Protein AF-Q82WY8-F1 (afdb_monomer)

Organism: Nitrosomonas europaea (strain ATCC 19718 / CIP 103999 / KCTC 2705 / NBRC 14298) (NCBI:txid228410)

pLDDT: mean 82.31, std 20.89, range [36.66, 98.38]

Structure (mmCIF, N/CA/C/O backbone):
data_AF-Q82WY8-F1
#
_entry.id   AF-Q82WY8-F1
#
loop_
_atom_site.group_PDB
_atom_site.id
_atom_site.type_symbol
_atom_site.label_atom_id
_atom_site.label_alt_id
_atom_site.label_comp_id
_atom_site.label_asym_id
_atom_site.label_entity_id
_atom_site.label_seq_id
_atom_site.pdbx_PDB_ins_code
_atom_site.Cartn_x
_atom_site.Cartn_y
_atom_site.Cartn_z
_atom_site.occupancy
_atom_site.B_iso_or_equiv
_atom_site.auth_seq_id
_atom_site.auth_comp_id
_atom_site.auth_asym_id
_atom_site.auth_atom_id
_atom_site.pdbx_PDB_model_num
ATOM 1 N N . MET A 1 1 ? -60.222 49.769 10.802 1.00 36.66 1 MET A N 1
ATOM 2 C CA . MET A 1 1 ? -59.817 48.383 10.486 1.00 36.66 1 MET A CA 1
ATOM 3 C C . MET A 1 1 ? -58.418 48.416 9.882 1.00 36.66 1 MET A C 1
ATOM 5 O O . MET A 1 1 ? -58.238 49.239 9.005 1.00 36.66 1 MET A O 1
ATOM 9 N N . ASN A 1 2 ? -57.367 47.676 10.242 1.00 37.03 2 ASN A N 1
ATOM 10 C CA . ASN A 1 2 ? -57.023 46.749 11.325 1.00 37.03 2 ASN A CA 1
ATOM 11 C C . ASN A 1 2 ? -55.487 46.842 11.492 1.00 37.03 2 ASN A C 1
ATOM 13 O O . ASN A 1 2 ? -54.780 47.082 10.517 1.00 37.03 2 ASN A O 1
ATOM 17 N N . LYS A 1 3 ? -54.980 46.670 12.716 1.00 47.91 3 LYS A N 1
ATOM 18 C CA . LYS A 1 3 ? -53.550 46.698 13.085 1.00 47.91 3 LYS A CA 1
ATOM 19 C C . LYS A 1 3 ? -53.101 45.285 13.510 1.00 47.91 3 LYS A C 1
ATOM 21 O O . LYS A 1 3 ? -53.970 44.542 13.967 1.00 47.91 3 LYS A O 1
ATOM 26 N N . LYS A 1 4 ? -51.771 45.035 13.495 1.00 41.03 4 LYS A N 1
ATOM 27 C CA . LYS A 1 4 ? -50.932 43.951 14.114 1.00 41.03 4 LYS A CA 1
ATOM 28 C C . LYS A 1 4 ? -50.216 43.086 13.051 1.00 41.03 4 LYS A C 1
ATOM 30 O O . LYS A 1 4 ? -50.887 42.494 12.223 1.00 41.03 4 LYS A O 1
ATOM 35 N N . LEU A 1 5 ? -48.897 43.190 12.836 1.00 47.91 5 LEU A N 1
ATOM 36 C CA . LEU A 1 5 ? -47.709 42.746 13.608 1.00 47.91 5 LEU A CA 1
ATOM 37 C C . LEU A 1 5 ? -47.528 41.220 13.775 1.00 47.91 5 LEU A C 1
ATOM 39 O O . LEU A 1 5 ? -48.286 40.588 14.498 1.00 47.91 5 LEU A O 1
ATOM 43 N N . ILE A 1 6 ? -46.393 40.765 13.217 1.00 49.66 6 ILE A N 1
ATOM 44 C CA . ILE A 1 6 ? -45.433 39.736 13.675 1.00 49.66 6 ILE A CA 1
ATOM 45 C C . ILE A 1 6 ? -45.837 38.257 13.572 1.00 49.66 6 ILE A C 1
ATOM 47 O O . ILE A 1 6 ? -46.787 37.795 14.188 1.00 49.66 6 ILE A O 1
ATOM 51 N N . GLY A 1 7 ? -44.968 37.500 12.890 1.00 43.56 7 GLY A N 1
ATOM 52 C CA . GLY A 1 7 ? -44.880 36.044 12.962 1.00 43.56 7 GLY A CA 1
ATOM 53 C C . GLY A 1 7 ? -43.651 35.506 12.224 1.00 43.56 7 GLY A C 1
ATOM 54 O O . GLY A 1 7 ? -43.770 34.991 11.120 1.00 43.56 7 GLY A O 1
ATOM 55 N N . ILE A 1 8 ? -42.468 35.660 12.826 1.00 51.47 8 ILE A N 1
ATOM 56 C CA . ILE A 1 8 ? -41.242 34.921 12.482 1.00 51.47 8 ILE A CA 1
ATOM 57 C C . ILE A 1 8 ? -41.476 33.441 12.798 1.00 51.47 8 ILE A C 1
ATOM 59 O O . ILE A 1 8 ? -41.779 33.134 13.947 1.00 51.47 8 ILE A O 1
ATOM 63 N N . VAL A 1 9 ? -41.229 32.532 11.848 1.00 49.81 9 VAL A N 1
ATOM 64 C CA . VAL A 1 9 ? -40.724 31.189 12.178 1.00 49.81 9 VAL A CA 1
ATOM 65 C C . VAL A 1 9 ? -39.590 30.824 11.227 1.00 49.81 9 VAL A C 1
ATOM 67 O O . VAL A 1 9 ? -39.762 30.542 10.045 1.00 49.81 9 VAL A O 1
ATOM 70 N N . LEU A 1 10 ? -38.412 30.872 11.833 1.00 49.69 10 LEU A N 1
ATOM 71 C CA . LEU A 1 10 ? -37.147 30.274 11.460 1.00 49.69 10 LEU A CA 1
ATOM 72 C C . LEU A 1 10 ? -37.341 28.770 11.172 1.00 49.69 10 LEU A C 1
ATOM 74 O O . LEU A 1 10 ? -37.714 28.021 12.070 1.00 49.69 10 LEU A O 1
ATOM 78 N N . ALA A 1 11 ? -37.027 28.311 9.963 1.00 48.41 11 ALA A N 1
ATOM 79 C CA . ALA A 1 11 ? -36.732 26.900 9.712 1.00 48.41 11 ALA A CA 1
ATOM 80 C C . ALA A 1 11 ? -35.344 26.800 9.071 1.00 48.41 11 ALA A C 1
ATOM 82 O O . ALA A 1 11 ? -35.170 26.522 7.888 1.00 48.41 11 ALA A O 1
ATOM 83 N N . LEU A 1 12 ? -34.345 27.099 9.902 1.00 51.53 12 LEU A N 1
ATOM 84 C CA . LEU A 1 12 ? -32.956 26.716 9.698 1.00 51.53 12 LEU A CA 1
ATOM 85 C C . LEU A 1 12 ? -32.875 25.187 9.762 1.00 51.53 12 LEU A C 1
ATOM 87 O O . LEU A 1 12 ? -32.827 24.601 10.838 1.00 51.53 12 LEU A O 1
ATOM 91 N N . ALA A 1 13 ? -32.847 24.551 8.600 1.00 51.22 13 ALA A N 1
ATOM 92 C CA . ALA A 1 13 ? -32.371 23.186 8.453 1.00 51.22 13 ALA A CA 1
ATOM 93 C C . ALA A 1 13 ? -31.461 23.143 7.226 1.00 51.22 13 ALA A C 1
ATOM 95 O O . ALA A 1 13 ? -31.811 22.604 6.180 1.00 51.22 13 ALA A O 1
ATOM 96 N N . PHE A 1 14 ? -30.287 23.768 7.345 1.00 52.16 14 PHE A N 1
ATOM 97 C CA . PHE A 1 14 ? -29.186 23.410 6.462 1.00 52.16 14 PHE A CA 1
ATOM 98 C C . PHE A 1 14 ? -28.791 21.973 6.819 1.00 52.16 14 PHE A C 1
ATOM 100 O O . PHE A 1 14 ? -28.410 21.733 7.969 1.00 52.16 14 PHE A O 1
ATOM 107 N N . PRO A 1 15 ? -28.885 21.004 5.894 1.00 48.06 15 PRO A N 1
ATOM 108 C CA . PRO A 1 15 ? -28.266 19.715 6.122 1.00 48.06 15 PRO A CA 1
ATOM 109 C C . PRO A 1 15 ? -26.769 19.965 6.306 1.00 48.06 15 PRO A C 1
ATOM 111 O O . PRO A 1 15 ? -26.110 20.524 5.427 1.00 48.06 15 PRO A O 1
ATOM 114 N N . LEU A 1 16 ? -26.232 19.569 7.462 1.00 46.34 16 LEU A N 1
ATOM 115 C CA . LEU A 1 16 ? -24.799 19.369 7.615 1.00 46.34 16 LEU A CA 1
ATOM 116 C C . LEU A 1 16 ? -24.421 18.267 6.628 1.00 46.34 16 LEU A C 1
ATOM 118 O O . LEU A 1 16 ? -24.505 17.078 6.933 1.00 46.34 16 LEU A O 1
ATOM 122 N N . ALA A 1 17 ? -24.043 18.666 5.418 1.00 46.69 17 ALA A N 1
ATOM 123 C CA . ALA A 1 17 ? -23.279 17.818 4.537 1.00 46.69 17 ALA A CA 1
ATOM 124 C C . ALA A 1 17 ? -21.950 17.573 5.256 1.00 46.69 17 ALA A C 1
ATOM 126 O O . ALA A 1 17 ? -21.005 18.353 5.139 1.00 46.69 17 ALA A O 1
ATOM 127 N N . VAL A 1 18 ? -21.891 16.491 6.036 1.00 48.38 18 VAL A N 1
ATOM 128 C CA . VAL A 1 18 ? -20.631 15.826 6.346 1.00 48.38 18 VAL A CA 1
ATOM 129 C C . VAL A 1 18 ? -20.112 15.362 4.996 1.00 48.38 18 VAL A C 1
ATOM 131 O O . VAL A 1 18 ? -20.371 14.249 4.544 1.00 48.38 18 VAL A O 1
ATOM 134 N N . THR A 1 19 ? -19.411 16.256 4.308 1.00 44.50 19 THR A N 1
ATOM 135 C CA . THR A 1 19 ? -18.461 15.845 3.296 1.00 44.50 19 THR A CA 1
ATOM 136 C C . THR A 1 19 ? -17.361 15.154 4.089 1.00 44.50 19 THR A C 1
ATOM 138 O O . THR A 1 19 ? -16.378 15.742 4.529 1.00 44.50 19 THR A O 1
ATOM 141 N N . ALA A 1 20 ? -17.569 13.863 4.357 1.00 46.03 20 ALA A N 1
ATOM 142 C CA . ALA A 1 20 ? -16.447 12.960 4.445 1.00 46.03 20 ALA A CA 1
ATOM 143 C C . ALA A 1 20 ? -15.719 13.191 3.124 1.00 46.03 20 ALA A C 1
ATOM 145 O O . ALA A 1 20 ? -16.221 12.812 2.071 1.00 46.03 20 ALA A O 1
ATOM 146 N N . ASN A 1 21 ? -14.641 13.962 3.173 1.00 40.09 21 ASN A N 1
ATOM 147 C CA . ASN A 1 21 ? -13.705 14.110 2.084 1.00 40.09 21 ASN A CA 1
ATOM 148 C C . ASN A 1 21 ? -12.724 12.946 2.269 1.00 40.09 21 ASN A C 1
ATOM 150 O O . ASN A 1 21 ? -11.754 13.102 3.016 1.00 40.09 21 ASN A O 1
ATOM 154 N N . PRO A 1 22 ? -12.998 11.727 1.750 1.00 47.28 22 PRO A N 1
ATOM 155 C CA . PRO A 1 22 ? -11.991 10.684 1.741 1.00 47.28 22 PRO A CA 1
ATOM 156 C C . PRO A 1 22 ? -10.863 11.226 0.873 1.00 47.28 22 PRO A C 1
ATOM 158 O O . PRO A 1 22 ? -11.047 11.392 -0.329 1.00 47.28 22 PRO A O 1
ATOM 161 N N . GLY A 1 23 ? -9.752 11.581 1.519 1.00 44.91 23 GLY A N 1
ATOM 162 C CA . GLY A 1 23 ? -8.676 12.376 0.942 1.00 44.91 23 GLY A CA 1
ATOM 163 C C . GLY A 1 23 ? -8.405 12.068 -0.528 1.00 44.91 23 GLY A C 1
ATOM 164 O O . GLY A 1 23 ? -8.241 10.910 -0.923 1.00 44.91 23 GLY A O 1
ATOM 165 N N . GLU A 1 24 ? -8.346 13.134 -1.322 1.00 42.12 24 GLU A N 1
ATOM 166 C CA . GLU A 1 24 ? -7.864 13.163 -2.699 1.00 42.12 24 GLU A CA 1
ATOM 167 C C . GLU A 1 24 ? -6.382 12.749 -2.771 1.00 42.12 24 GLU A C 1
ATOM 169 O O . GLU A 1 24 ? -5.500 13.526 -3.105 1.00 42.12 24 GLU A O 1
ATOM 174 N N . HIS A 1 25 ? -6.085 11.481 -2.496 1.00 53.91 25 HIS A N 1
ATOM 175 C CA . HIS A 1 25 ? -4.786 10.853 -2.747 1.00 53.91 25 HIS A CA 1
ATOM 176 C C . HIS A 1 25 ? -4.817 10.033 -4.041 1.00 53.91 25 HIS A C 1
ATOM 178 O O . HIS A 1 25 ? -4.143 9.012 -4.175 1.00 53.91 25 HIS A O 1
ATO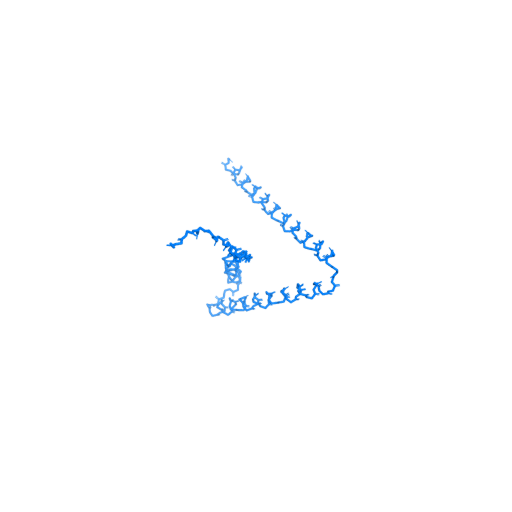M 184 N N . LYS A 1 26 ? -5.617 10.442 -5.037 1.00 53.62 26 LYS A N 1
ATOM 185 C CA . LYS A 1 26 ? -5.581 9.784 -6.355 1.00 53.62 26 LYS A CA 1
ATOM 186 C C . LYS A 1 26 ? -4.215 9.960 -7.024 1.00 53.62 26 LYS A C 1
ATOM 188 O O . LYS A 1 26 ? -3.738 9.034 -7.675 1.00 53.62 26 LYS A O 1
ATOM 193 N N . HIS A 1 27 ? -3.570 11.107 -6.809 1.00 56.78 27 HIS A N 1
ATOM 194 C CA . HIS A 1 27 ? -2.287 11.436 -7.429 1.00 56.78 27 HIS A CA 1
ATOM 195 C C . HIS A 1 27 ? -1.138 10.519 -6.972 1.00 56.78 27 HIS A C 1
ATOM 197 O O . HIS A 1 27 ? -0.309 10.116 -7.789 1.00 56.78 27 HIS A O 1
ATOM 203 N N . ASP A 1 28 ? -1.137 10.092 -5.706 1.00 67.81 28 ASP A N 1
ATOM 204 C CA . ASP A 1 28 ? -0.073 9.239 -5.158 1.00 67.81 28 ASP A CA 1
ATOM 205 C C . ASP A 1 28 ? -0.105 7.818 -5.741 1.00 67.81 28 ASP A C 1
ATOM 207 O O . ASP A 1 28 ? 0.938 7.207 -5.998 1.00 67.81 28 ASP A O 1
ATOM 211 N N . HIS A 1 29 ? -1.301 7.283 -6.000 1.00 78.69 29 HIS A N 1
ATOM 212 C CA . HIS A 1 29 ? -1.460 5.928 -6.529 1.00 78.69 29 HIS A CA 1
ATOM 213 C C . HIS A 1 29 ? -1.015 5.800 -7.990 1.00 78.69 29 HIS A C 1
ATOM 215 O O . HIS A 1 29 ? -0.478 4.756 -8.373 1.00 78.69 29 HIS A O 1
ATOM 221 N N . GLU A 1 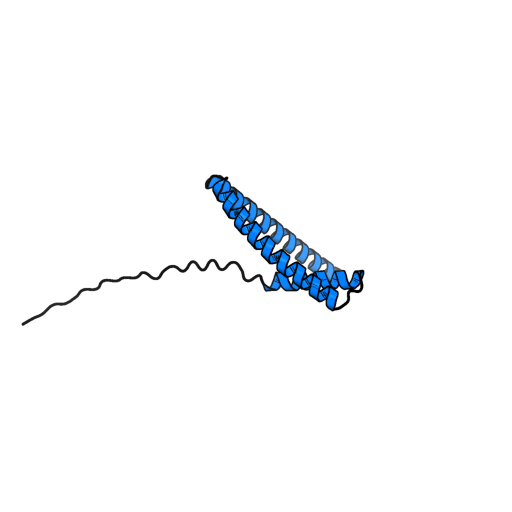30 ? -1.202 6.844 -8.799 1.00 84.12 30 GLU A N 1
ATOM 222 C CA . GLU A 1 30 ? -0.778 6.847 -10.203 1.00 84.12 30 GLU A CA 1
ATOM 223 C C . GLU A 1 30 ? 0.740 6.934 -10.326 1.00 84.12 30 GLU A C 1
ATOM 225 O O . GLU A 1 30 ? 1.354 6.110 -11.006 1.00 84.12 30 GLU A O 1
ATOM 230 N N . GLN A 1 31 ? 1.363 7.863 -9.594 1.00 88.00 31 GLN A N 1
ATOM 231 C CA . GLN A 1 31 ? 2.818 7.996 -9.593 1.00 88.00 31 GLN A CA 1
ATOM 232 C C . GLN A 1 31 ? 3.504 6.740 -9.050 1.00 88.00 31 GLN A C 1
ATOM 234 O O . GLN A 1 31 ? 4.529 6.308 -9.582 1.00 88.00 31 GLN A O 1
ATOM 239 N N . TYR A 1 32 ? 2.936 6.114 -8.015 1.00 89.50 32 TYR A N 1
ATOM 240 C CA . TYR A 1 32 ? 3.459 4.858 -7.484 1.00 89.50 32 TYR A CA 1
ATOM 241 C C . TYR A 1 32 ? 3.413 3.726 -8.522 1.00 89.50 32 TYR A C 1
ATOM 243 O O . TYR A 1 32 ? 4.396 2.996 -8.682 1.00 89.50 32 TYR A O 1
ATOM 251 N N . ARG A 1 33 ? 2.293 3.585 -9.247 1.00 92.75 33 ARG A N 1
ATOM 252 C CA . ARG A 1 33 ? 2.149 2.603 -10.335 1.00 92.75 33 ARG A CA 1
ATOM 253 C C . ARG A 1 33 ? 3.160 2.857 -11.447 1.00 92.75 33 ARG A C 1
ATOM 255 O O . ARG A 1 33 ? 3.876 1.927 -11.811 1.00 92.75 33 ARG A O 1
ATOM 262 N N . ALA A 1 34 ? 3.274 4.101 -11.911 1.00 93.62 34 ALA A N 1
ATOM 263 C CA . ALA A 1 34 ? 4.219 4.487 -12.955 1.00 93.62 34 ALA A CA 1
ATOM 264 C C . ALA A 1 34 ? 5.665 4.137 -12.566 1.00 93.62 34 ALA A C 1
ATOM 266 O O . ALA A 1 34 ? 6.340 3.420 -13.300 1.00 93.62 34 ALA A O 1
ATOM 267 N N . LYS A 1 35 ? 6.103 4.507 -11.354 1.00 95.62 35 LYS A N 1
ATOM 268 C CA . LYS A 1 35 ? 7.437 4.149 -10.833 1.00 95.62 35 LYS A CA 1
ATOM 269 C C . LYS A 1 35 ? 7.651 2.641 -10.711 1.00 95.62 35 LYS A C 1
ATOM 271 O O . LYS A 1 35 ? 8.769 2.150 -10.844 1.00 95.62 35 LYS A O 1
ATOM 276 N N . LYS A 1 36 ? 6.604 1.873 -10.397 1.00 95.25 36 LYS A N 1
ATOM 277 C CA . LYS A 1 36 ? 6.698 0.409 -10.343 1.00 95.25 36 LYS A CA 1
ATOM 278 C C . LYS A 1 36 ? 6.887 -0.184 -11.739 1.00 95.25 36 LYS A C 1
ATOM 280 O O . LYS A 1 36 ? 7.724 -1.066 -11.882 1.00 95.25 36 LYS A O 1
ATOM 285 N N . ILE A 1 37 ? 6.154 0.309 -12.733 1.00 96.94 37 ILE A N 1
ATOM 286 C CA . ILE A 1 37 ? 6.291 -0.123 -14.130 1.00 96.94 37 ILE A CA 1
ATOM 287 C C . ILE A 1 37 ? 7.660 0.273 -14.679 1.00 96.94 37 ILE A C 1
ATOM 289 O O . ILE A 1 37 ? 8.315 -0.564 -15.278 1.00 96.94 37 ILE A O 1
ATOM 293 N N . GLU A 1 38 ? 8.139 1.485 -14.394 1.00 97.06 38 GLU A N 1
ATOM 294 C CA . GLU A 1 38 ? 9.477 1.940 -14.792 1.00 97.06 38 GLU A CA 1
ATOM 295 C C . GLU A 1 38 ? 10.585 1.029 -14.241 1.00 97.06 38 GLU A C 1
ATOM 297 O O . GLU A 1 38 ? 11.528 0.685 -14.947 1.00 97.06 38 GLU A O 1
ATOM 302 N N . ARG A 1 39 ? 10.469 0.582 -12.983 1.00 97.50 39 ARG A N 1
ATOM 303 C CA . ARG A 1 39 ? 11.418 -0.391 -12.421 1.00 97.50 39 ARG A CA 1
ATOM 304 C C . ARG A 1 39 ? 11.346 -1.742 -13.124 1.00 97.50 39 ARG A C 1
ATOM 306 O O . ARG A 1 39 ? 12.384 -2.318 -13.403 1.00 97.50 39 ARG A O 1
ATOM 313 N N . LEU A 1 40 ? 10.143 -2.240 -13.412 1.00 97.69 40 LEU A N 1
ATOM 314 C CA . LEU A 1 40 ? 9.989 -3.497 -14.151 1.00 97.69 40 LEU A CA 1
ATOM 315 C C . LEU A 1 40 ? 10.552 -3.387 -15.568 1.00 97.69 40 LEU A C 1
ATOM 317 O O . LEU A 1 40 ? 11.173 -4.325 -16.044 1.00 97.69 40 LEU A O 1
ATOM 321 N N . ASP A 1 41 ? 10.371 -2.240 -16.215 1.00 98.00 41 ASP A N 1
ATOM 322 C CA . ASP A 1 41 ? 10.927 -1.961 -17.532 1.00 98.00 41 ASP A CA 1
ATOM 323 C C . ASP A 1 41 ? 12.454 -2.000 -17.533 1.00 98.00 41 ASP A C 1
ATOM 325 O O . ASP A 1 41 ? 13.049 -2.666 -18.370 1.00 98.00 41 ASP A O 1
ATOM 329 N N . LYS A 1 42 ? 13.090 -1.359 -16.547 1.00 97.81 42 LYS A N 1
ATOM 330 C CA . LYS A 1 42 ? 14.553 -1.368 -16.404 1.00 97.81 42 LYS A CA 1
ATOM 331 C C . LYS A 1 42 ? 15.132 -2.776 -16.255 1.00 97.81 42 LYS A C 1
ATOM 333 O O . LYS A 1 42 ? 16.196 -3.043 -16.797 1.00 97.81 42 LYS A O 1
ATOM 338 N N . GLU A 1 43 ? 14.438 -3.658 -15.542 1.00 97.88 43 GLU A N 1
ATOM 339 C CA . GLU A 1 43 ? 14.911 -5.023 -15.271 1.00 97.88 43 GLU A CA 1
ATOM 340 C C . GLU A 1 43 ? 14.555 -6.016 -16.388 1.00 97.88 43 GLU A C 1
ATOM 342 O O . GLU A 1 43 ? 15.273 -6.987 -16.610 1.00 97.88 43 GLU A O 1
ATOM 347 N N . LEU A 1 44 ? 13.430 -5.806 -17.079 1.00 98.19 44 LEU A N 1
ATOM 348 C CA . LEU A 1 44 ? 12.847 -6.793 -17.997 1.00 98.19 44 LEU A CA 1
ATOM 349 C C . LEU A 1 44 ? 12.796 -6.327 -19.455 1.00 98.19 44 LEU A C 1
ATOM 351 O O . LEU A 1 44 ? 12.400 -7.112 -20.312 1.00 98.19 44 LEU A O 1
ATOM 355 N N . SER A 1 45 ? 13.183 -5.078 -19.737 1.00 97.75 45 SER A N 1
ATOM 356 C CA . SER A 1 45 ? 13.106 -4.445 -21.062 1.00 97.75 45 SER A CA 1
ATOM 357 C C . SER A 1 45 ? 11.712 -4.591 -21.680 1.00 97.75 45 SER A C 1
ATOM 359 O O . SER A 1 45 ? 11.520 -5.273 -22.687 1.00 97.75 45 SER A O 1
ATOM 361 N N . LEU A 1 46 ? 10.709 -3.996 -21.032 1.00 97.88 46 LEU A N 1
ATOM 362 C CA . LEU A 1 46 ? 9.314 -4.183 -21.412 1.00 97.88 46 LEU A CA 1
ATOM 363 C C . LEU A 1 46 ? 8.979 -3.408 -22.690 1.00 97.88 46 LEU A C 1
ATOM 365 O O . LEU A 1 46 ? 9.346 -2.247 -22.870 1.00 97.88 46 LEU A O 1
ATOM 369 N N . THR A 1 47 ? 8.174 -4.024 -23.547 1.00 98.38 47 THR A N 1
ATOM 370 C CA . THR A 1 47 ? 7.527 -3.327 -24.667 1.00 98.38 47 THR A CA 1
ATOM 371 C C . THR A 1 47 ? 6.429 -2.385 -24.168 1.00 98.38 47 THR A C 1
ATOM 373 O O . THR A 1 47 ? 5.873 -2.565 -23.079 1.00 98.38 47 THR A O 1
ATOM 376 N N . ASP A 1 48 ? 6.053 -1.404 -24.987 1.00 97.06 48 ASP A N 1
ATOM 377 C CA . ASP A 1 48 ? 4.987 -0.456 -24.639 1.00 97.06 48 ASP A CA 1
ATOM 378 C C . ASP A 1 48 ? 3.630 -1.146 -24.423 1.00 97.06 48 ASP A C 1
ATOM 380 O O . ASP A 1 48 ? 2.887 -0.786 -23.504 1.00 97.06 48 ASP A O 1
ATOM 384 N N . ASP A 1 49 ? 3.337 -2.204 -25.189 1.00 98.06 49 ASP A N 1
ATOM 385 C CA . ASP A 1 49 ? 2.130 -3.018 -24.993 1.00 98.06 49 ASP A CA 1
ATOM 386 C C . ASP A 1 49 ? 2.143 -3.727 -23.627 1.00 98.06 49 ASP A C 1
ATOM 388 O O . ASP A 1 49 ? 1.155 -3.696 -22.889 1.00 98.06 49 ASP A O 1
ATOM 392 N N . GLN A 1 50 ? 3.281 -4.299 -23.219 1.00 98.12 50 GLN A N 1
ATOM 393 C CA . GLN A 1 50 ? 3.415 -4.921 -21.896 1.00 98.12 50 GLN A CA 1
ATOM 394 C C . GLN A 1 50 ? 3.240 -3.902 -20.763 1.00 98.12 50 GLN A C 1
ATOM 396 O O . GLN A 1 50 ? 2.530 -4.186 -19.795 1.00 98.12 50 GLN A O 1
ATOM 401 N N . LYS A 1 51 ? 3.827 -2.705 -20.884 1.00 97.88 51 LYS A N 1
ATOM 402 C CA . LYS A 1 51 ? 3.656 -1.618 -19.902 1.00 97.88 51 LYS A CA 1
ATOM 403 C C . LYS A 1 51 ? 2.186 -1.230 -19.755 1.00 97.88 51 LYS A C 1
ATOM 405 O O . LYS A 1 51 ? 1.686 -1.152 -18.632 1.00 97.88 51 LYS A O 1
ATOM 410 N N . SER A 1 52 ? 1.486 -1.053 -20.877 1.00 97.25 52 SER A N 1
ATOM 411 C CA . SER A 1 52 ? 0.058 -0.713 -20.912 1.00 97.25 52 SER A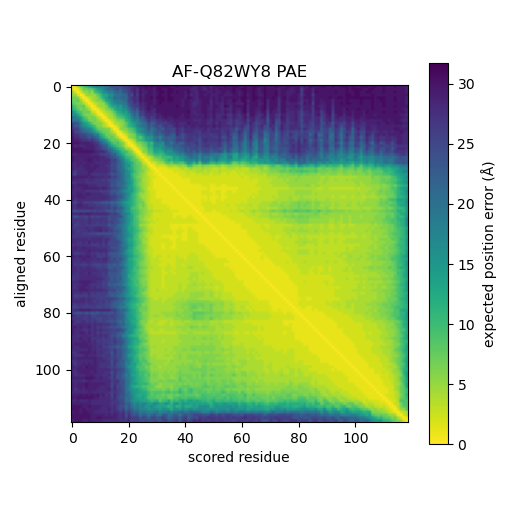 CA 1
ATOM 412 C C . SER A 1 52 ? -0.813 -1.779 -20.232 1.00 97.25 52 SER A C 1
ATOM 414 O O . SER A 1 52 ? -1.666 -1.471 -19.388 1.00 97.25 52 SER A O 1
ATOM 416 N N . ARG A 1 53 ? -0.551 -3.063 -20.516 1.00 97.75 53 ARG A N 1
ATOM 417 C CA . ARG A 1 53 ? -1.259 -4.185 -19.877 1.00 97.75 53 ARG A CA 1
ATOM 418 C C . ARG A 1 53 ? -1.006 -4.250 -18.372 1.00 97.75 53 ARG A C 1
ATOM 420 O O . ARG A 1 53 ? -1.943 -4.492 -17.611 1.00 97.75 53 ARG A O 1
ATOM 427 N N . ILE A 1 54 ? 0.226 -4.007 -17.924 1.00 97.50 54 ILE A N 1
ATOM 428 C CA . ILE A 1 54 ? 0.564 -3.989 -16.493 1.00 97.50 54 ILE A CA 1
ATOM 429 C C . ILE A 1 54 ? -0.112 -2.810 -15.777 1.00 97.50 54 ILE A C 1
ATOM 431 O O . ILE A 1 54 ? -0.641 -3.003 -14.681 1.00 97.50 54 ILE A O 1
ATOM 435 N N . ASP A 1 55 ? -0.146 -1.610 -16.368 1.00 96.00 55 ASP A N 1
ATOM 436 C CA . ASP A 1 55 ? -0.867 -0.473 -15.773 1.00 96.00 55 ASP A CA 1
ATOM 437 C C . ASP A 1 55 ? -2.358 -0.782 -15.614 1.00 96.00 55 ASP A C 1
ATOM 439 O O . ASP A 1 55 ? -2.923 -0.585 -14.534 1.00 96.00 55 ASP A O 1
ATOM 443 N N . THR A 1 56 ? -2.972 -1.350 -16.654 1.00 96.75 56 THR A N 1
ATOM 444 C CA . THR A 1 56 ? -4.372 -1.792 -16.620 1.00 96.75 56 THR A CA 1
ATOM 445 C C . THR A 1 56 ? -4.602 -2.819 -15.509 1.00 96.75 56 THR A C 1
ATOM 447 O O . THR A 1 56 ? -5.526 -2.665 -14.708 1.00 96.75 56 THR A O 1
ATOM 450 N N . LEU A 1 57 ? -3.724 -3.820 -15.391 1.00 96.81 57 LEU A N 1
ATOM 451 C CA . LEU A 1 57 ? -3.784 -4.822 -14.326 1.00 96.81 57 LEU A CA 1
ATOM 452 C C . LEU A 1 57 ? -3.690 -4.182 -12.932 1.00 96.81 57 LEU A C 1
ATOM 454 O O . LEU A 1 57 ? -4.453 -4.533 -12.030 1.00 96.81 57 LEU A O 1
ATOM 458 N N . PHE A 1 58 ? -2.776 -3.230 -12.726 1.00 95.94 58 PHE A N 1
ATOM 459 C CA . PHE A 1 58 ? -2.642 -2.545 -11.440 1.00 95.94 58 PHE A CA 1
ATOM 460 C C . PHE A 1 58 ? -3.849 -1.666 -11.104 1.00 95.94 58 PHE A C 1
ATOM 462 O O . PHE A 1 58 ? -4.245 -1.636 -9.937 1.00 95.94 58 PHE A O 1
ATOM 469 N N . LYS A 1 59 ? -4.460 -0.997 -12.090 1.00 93.56 59 LYS A N 1
ATOM 470 C CA . LYS A 1 59 ? -5.712 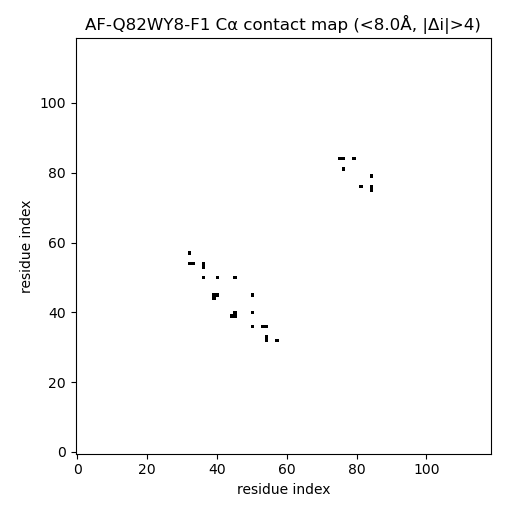-0.245 -11.906 1.00 93.56 59 LYS A CA 1
ATOM 471 C C . LYS A 1 59 ? -6.847 -1.162 -11.450 1.00 93.56 59 LYS A C 1
ATOM 473 O O . LYS A 1 59 ? -7.417 -0.931 -10.386 1.00 93.56 59 LYS A O 1
ATOM 478 N N . GLN A 1 60 ? -7.091 -2.246 -12.187 1.00 94.62 60 GLN A N 1
ATOM 479 C CA . GLN A 1 60 ? -8.131 -3.228 -11.859 1.00 94.62 60 GLN A CA 1
ATOM 480 C C . GLN A 1 60 ? -7.925 -3.841 -10.469 1.00 94.62 60 GLN A C 1
ATOM 482 O O . GLN A 1 60 ? -8.868 -3.985 -9.692 1.00 94.62 60 GLN A O 1
ATOM 487 N N . ASN A 1 61 ? -6.682 -4.181 -10.121 1.00 94.00 61 ASN A N 1
ATOM 488 C CA . ASN A 1 61 ? -6.373 -4.700 -8.793 1.00 94.00 61 ASN A CA 1
ATOM 489 C C . ASN A 1 61 ? -6.633 -3.655 -7.701 1.00 94.00 61 ASN 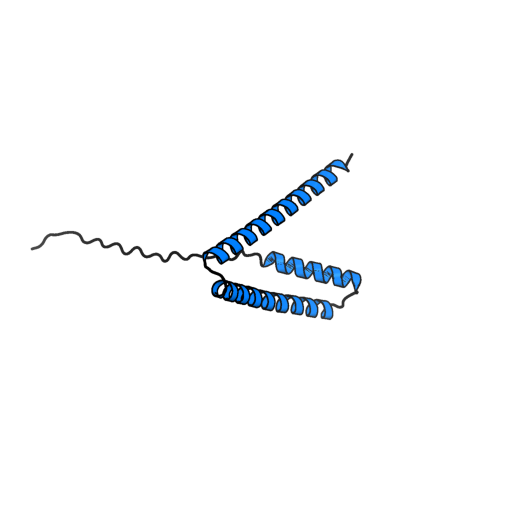A C 1
ATOM 491 O O . ASN A 1 61 ? -7.162 -4.005 -6.650 1.00 94.00 61 ASN A O 1
ATOM 495 N N . GLY A 1 62 ? -6.306 -2.383 -7.943 1.00 92.50 62 GLY A N 1
ATOM 496 C CA . GLY A 1 62 ? -6.600 -1.290 -7.015 1.00 92.50 62 GLY A CA 1
ATOM 497 C C . GLY A 1 62 ? -8.091 -1.176 -6.688 1.00 92.50 62 GLY A C 1
ATOM 498 O O . GLY A 1 62 ? -8.454 -1.074 -5.515 1.00 92.50 62 GLY A O 1
ATOM 499 N N . GLU A 1 63 ? -8.953 -1.269 -7.701 1.00 91.94 63 GLU A N 1
ATOM 500 C CA . GLU A 1 63 ? -10.412 -1.254 -7.528 1.00 91.94 63 GLU A CA 1
ATOM 501 C C . GLU A 1 63 ? -10.909 -2.468 -6.736 1.00 91.94 63 GLU A C 1
ATOM 503 O O . GLU A 1 63 ? -11.644 -2.307 -5.760 1.00 91.94 63 GLU A O 1
ATOM 508 N N . LYS A 1 64 ? -10.435 -3.677 -7.073 1.00 94.75 64 LYS A N 1
ATOM 509 C CA . LYS A 1 64 ? -10.764 -4.903 -6.324 1.00 94.75 64 LYS A CA 1
ATOM 510 C C . LYS A 1 64 ? -10.357 -4.800 -4.855 1.00 94.75 64 LYS A C 1
ATOM 512 O O . LYS A 1 64 ? -11.141 -5.129 -3.970 1.00 94.75 64 LYS A O 1
ATOM 517 N N . PHE A 1 65 ? -9.154 -4.302 -4.572 1.00 93.31 65 PHE A N 1
ATOM 518 C CA . PHE A 1 65 ? -8.694 -4.115 -3.196 1.00 93.31 65 PHE A CA 1
ATOM 519 C C . PHE A 1 65 ? -9.508 -3.070 -2.434 1.00 93.31 65 PHE A C 1
ATOM 521 O O . PHE A 1 65 ? -9.696 -3.222 -1.226 1.00 93.31 65 PHE A O 1
ATOM 528 N N . LYS A 1 66 ? -9.991 -2.018 -3.105 1.00 92.62 66 LYS A N 1
ATOM 529 C CA . LYS A 1 66 ? -10.892 -1.041 -2.487 1.00 92.62 66 LYS A CA 1
ATOM 530 C C . LYS A 1 66 ? -12.202 -1.710 -2.064 1.00 92.62 66 LYS A C 1
ATOM 532 O O . LYS A 1 66 ? -12.565 -1.596 -0.897 1.00 92.62 66 LYS A O 1
ATOM 537 N N . ALA A 1 67 ? -12.827 -2.469 -2.964 1.00 94.50 67 ALA A N 1
ATOM 538 C CA . ALA A 1 67 ? -14.058 -3.201 -2.668 1.00 94.50 67 ALA A CA 1
ATOM 539 C C . ALA A 1 67 ? -13.871 -4.186 -1.499 1.00 94.50 67 ALA A C 1
ATOM 541 O O . ALA A 1 67 ? -14.620 -4.141 -0.527 1.00 94.50 67 ALA A O 1
ATOM 542 N N . ILE A 1 68 ? -12.799 -4.989 -1.523 1.00 97.25 68 ILE A N 1
ATOM 543 C CA . ILE A 1 68 ? -12.478 -5.934 -0.439 1.00 97.25 68 ILE A CA 1
ATOM 544 C C . ILE A 1 68 ? -12.288 -5.205 0.899 1.00 97.25 68 ILE A C 1
ATOM 546 O O . ILE A 1 68 ? -12.722 -5.695 1.941 1.00 97.25 68 ILE A O 1
ATOM 550 N N . ARG A 1 69 ? -11.644 -4.029 0.907 1.00 95.06 69 ARG A N 1
ATOM 551 C CA . ARG A 1 69 ? -11.472 -3.236 2.136 1.00 95.06 69 ARG A CA 1
ATOM 552 C C . ARG A 1 69 ? -12.803 -2.754 2.697 1.00 95.06 69 ARG A C 1
ATOM 554 O O . ARG A 1 69 ? -12.983 -2.826 3.910 1.00 95.06 69 ARG A O 1
ATOM 561 N N . GLU A 1 70 ? -13.690 -2.250 1.850 1.00 95.88 70 GLU A N 1
ATOM 562 C CA . GLU A 1 70 ? -15.017 -1.772 2.255 1.00 95.88 70 GLU A CA 1
ATOM 563 C C . GLU A 1 70 ? -15.866 -2.921 2.809 1.00 95.88 70 GLU A C 1
ATOM 565 O O . GLU A 1 70 ? -16.409 -2.816 3.911 1.00 95.88 70 GLU A O 1
ATOM 570 N N . GLU A 1 71 ? -15.880 -4.057 2.113 1.00 97.06 71 GLU A N 1
ATOM 571 C CA . GLU A 1 71 ? -16.560 -5.273 2.559 1.00 97.06 71 GLU A CA 1
ATOM 572 C C . GLU A 1 71 ? -16.018 -5.753 3.911 1.00 97.06 71 GLU A C 1
ATOM 574 O O . GLU A 1 71 ? -16.779 -5.938 4.862 1.00 97.06 71 GLU A O 1
ATOM 579 N N . THR A 1 72 ? -14.693 -5.864 4.040 1.00 96.62 72 THR A N 1
ATOM 580 C CA . THR A 1 72 ? -14.038 -6.276 5.290 1.00 96.62 72 THR A CA 1
ATOM 581 C C . THR A 1 72 ? -14.398 -5.333 6.439 1.00 96.62 72 THR A C 1
ATOM 583 O O . THR A 1 72 ? -14.649 -5.777 7.558 1.00 96.62 72 THR A O 1
ATOM 586 N N . GLN A 1 73 ? -14.443 -4.017 6.199 1.00 95.44 73 GLN A N 1
ATOM 587 C CA . GLN A 1 73 ? -14.848 -3.051 7.224 1.00 95.44 73 GLN A CA 1
ATOM 588 C C . GLN A 1 73 ? -16.299 -3.259 7.662 1.00 95.44 73 GLN A C 1
ATOM 590 O O . GLN A 1 73 ? -16.583 -3.177 8.857 1.00 95.44 73 GLN A O 1
ATOM 595 N N . SER A 1 74 ? -17.198 -3.553 6.723 1.00 96.19 74 SER A N 1
ATOM 596 C CA . SER A 1 74 ? -18.599 -3.857 7.023 1.00 96.19 74 SER A CA 1
ATOM 597 C C . SER A 1 74 ? -18.749 -5.142 7.845 1.00 96.19 74 SER A C 1
ATOM 599 O O . SER A 1 74 ? -19.428 -5.155 8.874 1.00 96.19 74 SER A O 1
ATOM 601 N N . GLN A 1 75 ? -18.052 -6.208 7.450 1.00 97.56 75 GLN A N 1
ATOM 602 C CA . GLN A 1 75 ? -18.041 -7.479 8.178 1.00 97.56 75 GLN A CA 1
ATOM 603 C C . GLN A 1 75 ? -17.485 -7.313 9.599 1.00 97.56 75 GLN A C 1
ATOM 605 O O . GLN A 1 75 ? -18.085 -7.789 10.560 1.00 97.56 75 GLN A O 1
ATOM 610 N N . LEU A 1 76 ? -16.400 -6.552 9.771 1.00 97.19 76 LEU A N 1
ATOM 611 C CA . LEU A 1 76 ? -15.831 -6.277 11.094 1.00 97.19 76 LEU A CA 1
ATOM 612 C C . LEU A 1 76 ? -16.800 -5.538 12.022 1.00 97.19 76 LEU A C 1
ATOM 614 O O . LEU A 1 76 ? -16.825 -5.842 13.209 1.00 97.19 76 LEU A O 1
ATOM 618 N N . LYS A 1 77 ? -17.606 -4.600 11.510 1.00 95.62 77 LYS A N 1
ATOM 619 C CA . LYS A 1 77 ? -18.635 -3.913 12.314 1.00 95.62 77 LYS A CA 1
ATOM 620 C C . LYS A 1 77 ? -19.752 -4.847 12.781 1.00 95.62 77 LYS A C 1
ATOM 622 O O . LYS A 1 77 ? -20.406 -4.547 13.769 1.00 95.62 77 LYS A O 1
ATOM 627 N N . THR A 1 78 ? -19.977 -5.938 12.053 1.00 97.00 78 THR A N 1
ATOM 628 C CA . THR A 1 78 ? -20.999 -6.938 12.388 1.00 97.00 78 THR A CA 1
ATOM 629 C C . THR A 1 78 ? -20.477 -7.947 13.413 1.00 97.00 78 THR A C 1
ATOM 631 O O . THR A 1 78 ? -21.229 -8.408 14.262 1.00 97.00 78 THR A O 1
ATOM 634 N N . ILE A 1 79 ? -19.185 -8.288 13.341 1.00 98.31 79 ILE A N 1
ATOM 635 C CA . ILE A 1 79 ? -18.546 -9.283 14.217 1.00 98.31 79 ILE A CA 1
ATOM 636 C C . ILE A 1 79 ? -18.119 -8.672 15.558 1.00 98.31 79 ILE A C 1
ATOM 638 O O . ILE A 1 79 ? -18.203 -9.330 16.593 1.00 98.31 79 ILE A O 1
ATOM 642 N N . LEU A 1 80 ? -17.613 -7.437 15.544 1.00 97.88 80 LEU A N 1
ATOM 643 C CA . LEU A 1 80 ? -17.081 -6.770 16.729 1.00 97.88 80 LEU A CA 1
ATOM 644 C C . LEU A 1 80 ? -18.154 -5.953 17.439 1.00 97.88 80 LEU A C 1
ATOM 646 O O . LEU A 1 80 ? -19.031 -5.364 16.809 1.00 97.88 80 LEU A O 1
ATOM 650 N N . THR A 1 81 ? -18.022 -5.829 18.759 1.00 98.12 81 THR A N 1
ATOM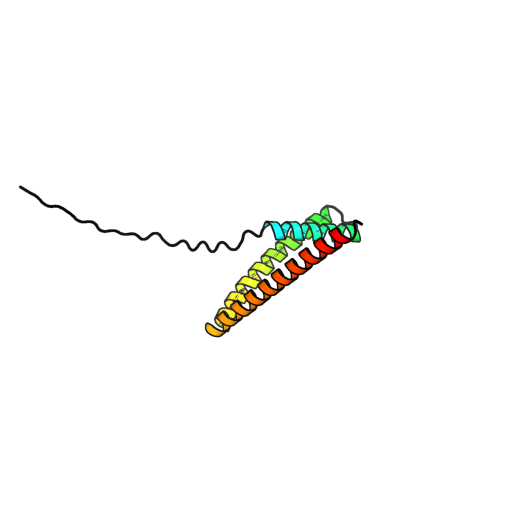 651 C CA . THR A 1 81 ? -18.826 -4.854 19.503 1.00 98.12 81 THR A CA 1
ATOM 652 C C . THR A 1 81 ? -18.426 -3.424 19.102 1.00 98.12 81 THR A C 1
ATOM 654 O O . THR A 1 81 ? -17.297 -3.203 18.641 1.00 98.12 81 THR A O 1
ATOM 657 N N . PRO A 1 82 ? -19.295 -2.416 19.311 1.00 96.25 82 PRO A N 1
ATOM 658 C CA . PRO A 1 82 ? -18.959 -1.024 19.006 1.00 96.25 82 PRO A CA 1
ATOM 659 C C . PRO A 1 82 ? -17.664 -0.548 19.683 1.00 96.25 82 PRO A C 1
ATOM 661 O O . PRO A 1 82 ? -16.838 0.112 19.053 1.00 96.25 82 PRO A O 1
ATOM 664 N N . GLU A 1 83 ? -17.444 -0.947 20.937 1.00 97.38 83 GLU A N 1
ATOM 665 C CA . GLU A 1 83 ? -16.238 -0.612 21.700 1.00 97.38 83 GLU A CA 1
ATOM 666 C C . GLU A 1 83 ? -14.979 -1.274 21.113 1.00 97.38 83 GLU A C 1
ATOM 668 O O . GLU A 1 83 ? -13.960 -0.613 20.897 1.00 97.38 83 GLU A O 1
ATOM 673 N N . GLN A 1 84 ? -15.052 -2.566 20.771 1.00 98.19 84 GLN A N 1
ATOM 674 C CA . GLN A 1 84 ? -13.945 -3.285 20.130 1.00 98.19 84 GLN A CA 1
ATOM 675 C C . GLN A 1 84 ? -13.602 -2.692 18.760 1.00 98.19 84 GLN A C 1
ATOM 677 O O . GLN A 1 84 ? -12.424 -2.550 18.420 1.00 98.19 84 GLN A O 1
ATOM 682 N N . TYR A 1 85 ? -14.618 -2.322 17.977 1.00 97.25 85 TYR A N 1
ATOM 683 C CA . TYR A 1 85 ? -14.416 -1.675 16.687 1.00 97.25 85 TYR A CA 1
ATOM 684 C C . TYR A 1 85 ? -13.770 -0.294 16.847 1.00 97.25 85 TYR A C 1
ATOM 686 O O . TYR A 1 85 ? -12.843 0.017 16.099 1.00 97.25 85 TYR A O 1
ATOM 694 N N . SER A 1 86 ? -14.189 0.503 17.838 1.00 97.06 86 SER A N 1
ATOM 695 C CA . SER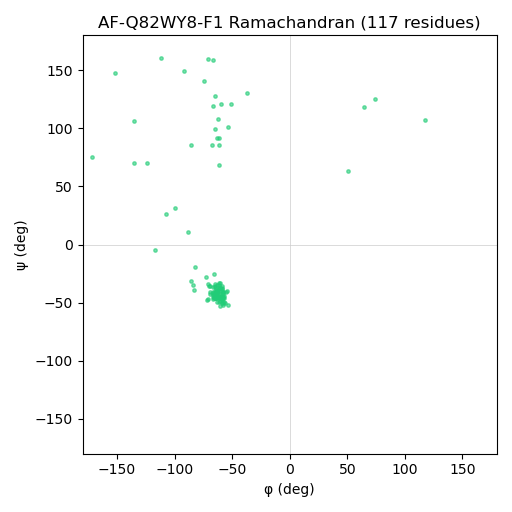 A 1 86 ? -13.560 1.795 18.155 1.00 97.06 86 SER A CA 1
ATOM 696 C C . SER A 1 86 ? -12.076 1.624 18.481 1.00 97.06 86 SER A C 1
ATOM 698 O O . SER A 1 86 ? -11.221 2.227 17.830 1.00 97.06 86 SER A O 1
ATOM 700 N N . LYS A 1 87 ? -11.749 0.690 19.382 1.00 97.88 87 LYS A N 1
ATOM 701 C CA . LYS A 1 87 ? -10.361 0.365 19.737 1.00 97.88 87 LYS A CA 1
ATOM 702 C C . LYS A 1 87 ? -9.542 -0.087 18.526 1.00 97.88 87 LYS A C 1
ATOM 704 O O . LYS A 1 87 ? -8.374 0.273 18.386 1.00 97.88 87 LYS A O 1
ATOM 709 N N . LEU A 1 88 ? -10.137 -0.855 17.610 1.00 96.94 88 LEU A N 1
ATOM 710 C CA . LEU A 1 88 ? -9.482 -1.238 16.358 1.00 96.94 88 LEU A CA 1
ATOM 711 C C . LEU A 1 88 ? -9.161 -0.020 15.474 1.00 96.94 88 LEU A C 1
ATOM 713 O O . LEU A 1 88 ? -8.098 0.001 14.849 1.00 96.94 88 LEU A O 1
ATOM 717 N N . GLN A 1 89 ? -10.051 0.973 15.391 1.00 95.69 89 GLN A N 1
ATOM 718 C CA . GLN A 1 89 ? -9.792 2.197 14.622 1.00 95.69 89 GLN A CA 1
ATOM 719 C C . GLN A 1 89 ? -8.661 3.022 15.239 1.00 95.69 89 GLN A C 1
ATOM 721 O O . GLN A 1 89 ? -7.756 3.430 14.512 1.00 95.69 89 GLN A O 1
ATOM 726 N N . GLU A 1 90 ? -8.640 3.173 16.562 1.00 97.25 90 GLU A N 1
ATOM 727 C CA . GLU A 1 90 ? -7.556 3.859 17.278 1.00 97.25 90 GLU A CA 1
ATOM 728 C C . GLU A 1 90 ? -6.203 3.173 17.049 1.00 97.25 90 GLU A C 1
ATOM 730 O O . GLU A 1 90 ? -5.208 3.820 16.718 1.00 97.25 90 GLU A O 1
ATOM 735 N N . LEU A 1 91 ? -6.157 1.837 17.138 1.00 97.38 91 LEU A N 1
ATOM 736 C CA . LEU A 1 91 ? -4.940 1.070 16.855 1.00 97.38 91 LEU A CA 1
ATOM 737 C C . LEU A 1 91 ? -4.453 1.269 15.413 1.00 97.38 91 LEU A C 1
ATOM 739 O O . LEU A 1 91 ? -3.243 1.337 15.172 1.00 97.38 91 LEU A O 1
ATOM 743 N N . LYS A 1 92 ? -5.375 1.365 14.446 1.00 94.38 92 LYS A N 1
ATOM 744 C CA . LYS A 1 92 ? -5.039 1.659 13.046 1.00 94.38 92 LYS A CA 1
ATOM 745 C C . LYS A 1 92 ? -4.478 3.072 12.898 1.00 94.38 92 LYS A C 1
ATOM 747 O O . LYS A 1 92 ? -3.444 3.218 12.252 1.00 94.38 92 LYS A O 1
ATOM 752 N N . GLN A 1 93 ? -5.110 4.075 13.503 1.00 95.38 93 GLN A N 1
ATOM 753 C CA . GLN A 1 93 ? -4.654 5.468 13.462 1.00 95.38 93 GLN A CA 1
ATOM 754 C C . GLN A 1 93 ? -3.265 5.621 14.083 1.00 95.38 93 GLN A C 1
ATOM 756 O O . GLN A 1 93 ? -2.349 6.092 13.412 1.00 95.38 93 GLN A O 1
ATOM 761 N N . ARG A 1 94 ? -3.055 5.083 15.289 1.00 96.75 94 ARG A N 1
ATOM 762 C CA . ARG A 1 94 ? -1.749 5.100 15.961 1.00 96.75 94 ARG A CA 1
ATOM 763 C C . ARG A 1 94 ? -0.650 4.474 15.104 1.00 96.75 94 ARG A C 1
ATOM 765 O O . ARG A 1 94 ? 0.467 4.982 15.048 1.00 96.75 94 ARG A O 1
ATOM 772 N N . ARG A 1 95 ? -0.947 3.363 14.422 1.00 95.81 95 ARG A N 1
ATOM 773 C CA . ARG A 1 95 ? 0.011 2.722 13.510 1.00 95.81 95 ARG A CA 1
ATOM 774 C C . ARG A 1 95 ? 0.359 3.625 12.325 1.00 95.81 95 ARG A C 1
ATOM 776 O O . ARG A 1 95 ? 1.526 3.676 11.944 1.00 95.81 95 ARG A O 1
ATOM 783 N N . GLN A 1 96 ? -0.626 4.312 11.747 1.00 93.31 96 GLN A N 1
ATOM 784 C CA . GLN A 1 96 ? -0.396 5.257 10.649 1.00 93.31 96 GLN A CA 1
ATOM 785 C C . GLN A 1 96 ? 0.468 6.433 11.108 1.00 93.31 96 GLN A C 1
ATOM 787 O O . GLN A 1 96 ? 1.463 6.744 10.462 1.00 93.31 96 GLN A O 1
ATOM 792 N N . GLU A 1 97 ? 0.167 7.028 12.260 1.00 95.19 97 GLU A N 1
ATOM 793 C CA . GLU A 1 97 ? 0.960 8.120 12.838 1.00 95.19 97 GLU A CA 1
ATOM 794 C C . GLU A 1 97 ? 2.410 7.707 13.101 1.00 95.19 97 GLU A C 1
ATOM 796 O O . GLU A 1 97 ? 3.338 8.419 12.724 1.00 95.19 97 GLU A O 1
ATOM 801 N N . GLN A 1 98 ? 2.623 6.527 13.691 1.00 96.25 98 GLN A N 1
ATOM 802 C CA . GLN A 1 98 ? 3.966 5.984 13.908 1.00 96.25 98 GLN A CA 1
ATOM 803 C C . GLN A 1 98 ? 4.720 5.786 12.592 1.00 96.25 98 GLN A C 1
ATOM 805 O O . GLN A 1 98 ? 5.910 6.094 12.507 1.00 96.25 98 GLN A O 1
ATOM 810 N N . TRP A 1 99 ? 4.037 5.290 11.558 1.00 94.94 99 TRP A N 1
ATOM 811 C CA . TRP A 1 99 ? 4.627 5.132 10.235 1.00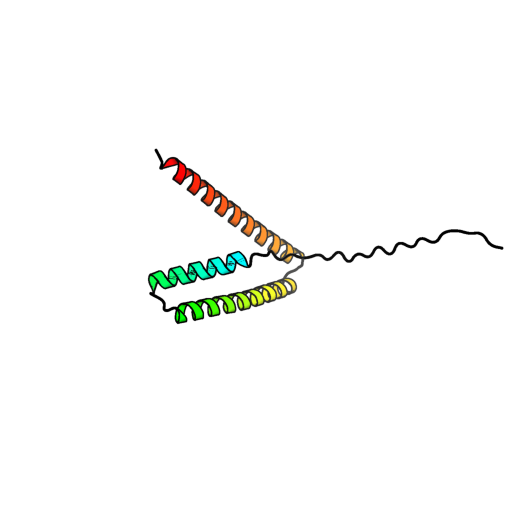 94.94 99 TRP A CA 1
ATOM 812 C C . TRP A 1 99 ? 4.998 6.485 9.613 1.00 94.94 99 TRP A C 1
ATOM 814 O O . TRP A 1 99 ? 6.119 6.637 9.125 1.00 94.94 99 TRP A O 1
ATOM 824 N N . HIS A 1 100 ? 4.110 7.481 9.691 1.0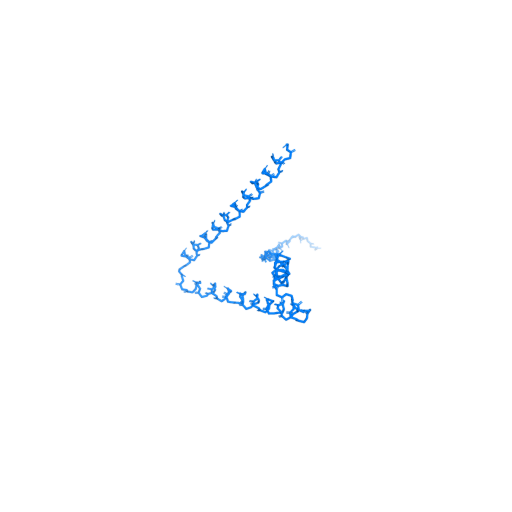0 93.75 100 HIS A N 1
ATOM 825 C CA . HIS A 1 100 ? 4.372 8.837 9.209 1.00 93.75 100 HIS A CA 1
ATOM 826 C C . HIS A 1 100 ? 5.537 9.493 9.947 1.00 93.75 100 HIS A C 1
ATOM 828 O O . HIS A 1 100 ? 6.432 10.032 9.296 1.00 93.75 100 HIS A O 1
ATOM 834 N N . LYS A 1 101 ? 5.576 9.388 11.279 1.00 95.25 101 LYS A N 1
ATOM 835 C CA . LYS A 1 101 ? 6.670 9.911 12.103 1.00 95.25 101 LYS A CA 1
ATOM 836 C C . LYS A 1 101 ? 8.009 9.298 11.695 1.00 95.25 101 LYS A C 1
ATOM 838 O O . LYS A 1 101 ? 8.930 10.028 11.346 1.00 95.25 101 LYS A O 1
ATOM 843 N N . LYS A 1 102 ? 8.089 7.966 11.625 1.00 95.06 102 LYS A N 1
ATOM 844 C CA . LYS A 1 102 ? 9.313 7.265 11.208 1.00 95.06 102 LYS A CA 1
ATOM 845 C C . LYS A 1 102 ? 9.744 7.645 9.788 1.00 95.06 102 LYS A C 1
ATOM 847 O O . LYS A 1 102 ? 10.933 7.746 9.495 1.00 95.06 102 LYS A O 1
ATOM 852 N N . HIS A 1 103 ? 8.788 7.836 8.879 1.00 92.88 103 HIS A N 1
ATOM 853 C CA . HIS A 1 103 ? 9.087 8.274 7.518 1.00 92.88 103 HIS A CA 1
ATOM 854 C C . HIS A 1 103 ? 9.654 9.702 7.487 1.00 92.88 103 HIS A C 1
ATOM 856 O O . HIS A 1 103 ? 10.604 9.961 6.749 1.00 92.88 103 HIS A O 1
ATOM 862 N N . GLN A 1 104 ? 9.104 10.610 8.298 1.00 93.25 104 GLN A N 1
ATOM 863 C CA . GLN A 1 104 ? 9.596 11.981 8.437 1.00 93.25 104 GLN A CA 1
ATOM 864 C C . GLN A 1 104 ? 10.994 12.035 9.058 1.00 93.25 104 GLN A C 1
ATOM 866 O O . GLN A 1 104 ? 11.851 12.724 8.513 1.00 93.25 104 GLN A O 1
ATOM 871 N N . GLU A 1 105 ? 11.249 11.273 10.124 1.00 94.62 105 GLU A N 1
ATOM 872 C CA . GLU A 1 105 ? 12.576 11.160 10.751 1.00 94.62 105 GLU A CA 1
ATOM 873 C C . GLU A 1 105 ? 13.622 10.712 9.723 1.00 94.62 105 GLU A C 1
ATOM 875 O O . GLU A 1 105 ? 14.603 11.412 9.485 1.00 94.62 105 GLU A O 1
ATOM 880 N N . LYS A 1 106 ? 13.341 9.638 8.975 1.00 94.12 106 LYS A N 1
ATOM 881 C CA . LYS A 1 106 ? 14.240 9.148 7.918 1.00 94.12 106 LYS A CA 1
ATOM 882 C C . LYS A 1 106 ? 14.479 10.171 6.799 1.00 94.12 106 LYS A C 1
ATOM 884 O O . LYS A 1 106 ? 15.535 10.187 6.164 1.00 94.12 106 LYS A O 1
ATOM 889 N N . LEU A 1 107 ? 13.478 10.993 6.478 1.00 91.75 107 LEU A N 1
ATOM 890 C CA . LEU A 1 107 ? 13.631 12.079 5.507 1.00 91.75 107 LEU A CA 1
ATOM 891 C C . LEU A 1 107 ? 14.529 13.199 6.048 1.00 91.75 107 LEU A C 1
ATOM 893 O O . LEU A 1 107 ? 15.262 13.793 5.260 1.00 91.75 107 LEU A O 1
ATOM 897 N N . GLN A 1 108 ? 14.464 13.494 7.347 1.00 92.62 108 GLN A N 1
ATOM 898 C CA . GLN A 1 108 ? 15.312 14.491 8.004 1.00 92.62 108 GLN A CA 1
ATOM 899 C C . GLN A 1 108 ? 16.762 14.011 8.113 1.00 92.62 108 GLN A C 1
ATOM 901 O O . GLN A 1 108 ? 17.654 14.752 7.707 1.00 92.62 108 GLN A O 1
ATOM 906 N N . GLU A 1 109 ? 16.987 12.769 8.547 1.00 92.25 109 GLU A N 1
ATOM 907 C CA . GLU A 1 109 ? 18.317 12.137 8.611 1.00 92.25 109 GLU A CA 1
ATOM 908 C C . GLU A 1 109 ? 19.030 12.219 7.255 1.00 92.25 109 GLU A C 1
ATOM 910 O O . GLU A 1 109 ? 20.114 12.785 7.144 1.00 92.25 109 GLU A O 1
ATOM 915 N N . ARG A 1 110 ? 18.358 11.789 6.179 1.00 91.94 110 ARG A N 1
ATOM 916 C CA . ARG A 1 110 ? 18.907 11.870 4.816 1.00 91.94 110 ARG A CA 1
ATOM 917 C C . ARG A 1 110 ? 19.266 13.287 4.374 1.00 91.94 110 ARG A C 1
ATOM 919 O O . ARG A 1 110 ? 20.205 13.460 3.604 1.00 91.94 110 ARG A O 1
ATOM 926 N N . LYS A 1 111 ? 18.496 14.299 4.788 1.00 89.88 111 LYS A N 1
ATOM 927 C CA . LYS A 1 111 ? 18.810 15.700 4.467 1.00 89.88 111 LYS A CA 1
ATOM 928 C C . LYS A 1 111 ? 20.067 16.158 5.207 1.00 89.88 111 LYS A C 1
ATOM 930 O O . LYS A 1 111 ? 20.891 16.838 4.606 1.00 89.88 111 LYS A O 1
ATOM 935 N N . GLN A 1 112 ? 20.218 15.765 6.473 1.00 84.50 112 GLN A N 1
ATOM 936 C CA . GLN A 1 112 ? 21.388 16.091 7.291 1.00 84.50 112 GLN A CA 1
ATOM 937 C C . GLN A 1 112 ? 22.661 15.422 6.752 1.00 84.50 112 GLN A C 1
ATOM 939 O O . GLN A 1 112 ? 23.669 16.102 6.565 1.00 84.50 112 GLN A O 1
ATOM 944 N N . GLU A 1 113 ? 22.598 14.134 6.402 1.00 81.12 113 GLU A N 1
ATOM 945 C CA . GLU A 1 113 ? 23.706 13.393 5.776 1.00 81.12 113 GLU A CA 1
ATOM 946 C C . GLU A 1 113 ? 24.169 14.049 4.465 1.00 81.12 113 GLU A C 1
ATOM 948 O O . GLU A 1 113 ? 25.361 14.277 4.254 1.00 81.12 113 GLU A O 1
ATOM 953 N N . GLN A 1 114 ? 23.226 14.431 3.598 1.00 75.50 114 GLN A N 1
ATOM 954 C CA . GLN A 1 114 ? 23.543 15.100 2.333 1.00 75.50 114 GLN A CA 1
ATOM 955 C C . GLN A 1 114 ? 24.189 16.477 2.543 1.00 75.50 114 GLN A C 1
ATOM 957 O O . GLN A 1 114 ? 25.108 16.832 1.809 1.00 75.50 114 GLN A O 1
ATOM 962 N N . SER A 1 115 ? 23.772 17.231 3.566 1.00 75.62 115 SER A N 1
ATOM 963 C CA . SER A 1 115 ? 24.401 18.516 3.902 1.00 75.62 115 SER A CA 1
ATOM 964 C C . SER A 1 115 ? 25.787 18.387 4.548 1.00 75.62 115 SER A C 1
ATOM 966 O O . SER A 1 115 ? 26.611 19.278 4.372 1.00 75.62 115 SER A O 1
ATOM 968 N N . GLY A 1 116 ? 26.070 17.288 5.258 1.00 65.81 116 GLY A N 1
ATOM 969 C CA . GLY A 1 116 ? 27.365 17.049 5.909 1.00 65.81 116 GLY A CA 1
ATOM 970 C C . GLY A 1 116 ? 28.453 16.495 4.982 1.00 65.81 116 GLY A C 1
ATOM 971 O O . GLY A 1 116 ? 29.630 16.631 5.284 1.00 65.81 116 GLY A O 1
ATOM 972 N N . THR A 1 117 ? 28.081 15.918 3.835 1.00 59.84 117 THR A N 1
ATOM 973 C CA . THR A 1 117 ? 29.027 15.317 2.868 1.00 59.84 117 THR A CA 1
ATOM 974 C C . THR A 1 117 ? 29.553 16.336 1.833 1.00 59.84 117 THR A C 1
ATOM 976 O O . THR A 1 117 ? 30.158 15.955 0.838 1.00 59.84 117 THR A O 1
ATOM 979 N N . THR A 1 118 ? 29.300 17.637 2.035 1.00 55.12 118 THR A N 1
ATOM 980 C CA . THR A 1 118 ? 29.712 18.730 1.121 1.00 55.12 118 THR A CA 1
ATOM 981 C C . THR A 1 118 ? 30.864 19.580 1.697 1.00 55.12 118 THR A C 1
ATOM 983 O O . THR A 1 118 ? 30.994 20.754 1.359 1.00 55.12 118 THR A O 1
ATOM 986 N N . GLN A 1 119 ? 31.699 19.014 2.575 1.00 42.91 119 GLN A N 1
ATOM 987 C CA . GLN A 1 119 ? 32.965 19.619 3.019 1.00 42.91 119 GLN A CA 1
ATOM 988 C C . GLN A 1 119 ? 34.151 18.744 2.630 1.00 42.91 119 GLN A C 1
ATOM 990 O O . GLN A 1 119 ? 34.024 17.507 2.760 1.00 42.91 119 GLN A O 1
#

Foldseek 3Di:
DDDDDDDDDDDPDDPPPPPPCVDPPPVVLLVVLVVVLVVCCVVPVDDPVRSVVSSVVSVVVVVVVVVVVVVVLVVCPVVDDPVRNVVVVVVVVVVVVVVVVVVVVVVVVVVVVVVVVPD

Radius of gyration: 26.1 Å; Cα contacts (8 Å, |Δi|>4): 15; chains: 1; bounding box: 93×58×47 Å

Solvent-accessible surface area (backbone atoms only — not comparable to full-atom values): 7291 Å² total; per-residue (Å²): 140,87,87,86,86,89,83,89,78,88,80,88,73,78,78,83,76,77,71,78,71,78,71,91,56,66,67,60,58,52,55,51,49,51,57,50,50,52,52,49,29,74,77,65,69,60,51,72,68,55,52,51,52,50,53,52,52,53,51,55,49,50,53,53,52,50,52,51,50,55,51,51,52,54,52,46,63,72,75,38,54,74,67,57,45,48,53,52,52,52,55,51,48,53,51,48,51,53,51,52,50,53,52,49,51,55,55,49,52,54,52,52,55,60,64,66,71,75,118

Mean predicted aligned error: 12.22 Å

Nearest PDB structures (foldseek):
  4v8p-assembly1_BO  TM=3.678E-01  e=5.141E+00  Tetrahymena thermophila

Secondary structure (DSSP, 8-state):
-------------------------HHHHHHHHHHHHHHHHHHH---HHHHHHHHHHHHHHHHHHHHHHHHHHHHHHHHS-HHHHHHHHHHHHHHHHHHHHHHHHHHHHHHHHHHHT--

Sequence (119 aa):
MNKKLIGIVLALAFPLAVTANPGEHKHDHEQYRAKKIERLDKELSLTDDQKSRIDTLFKQNGEKFKAIREETQSQLKTILTPEQYSKLQELKQRRQEQWHKKHQEKLQERKQEQSGTTQ